Protein AF-A0A661E4G4-F1 (afdb_monomer)

Secondary structure (DSSP, 8-state):
--EEEEEEEEE-TT-SS--S-SEEEEEEEES-------TT-TT--EEEEEEEES-TTTSSEEEEEETTEEE-SEEEPP-SS--HHHHHHHHHHH----

Sequence (98 aa):
PQGRGYVKLAKTAQMPWTMPVTQINAHEFHYASLDNLPNNTPNNYTFAYDVLRGTGISGNKDGIVINNLMANFCHLRNTASCPWVENFVEFVRGSSKS

Radius of gyration: 13.68 Å; Cα contacts (8 Å, |Δi|>4): 186; chains: 1; bounding box: 29×41×35 Å

Nearest PDB structures (foldseek):
  2h2w-assembly1_A-2  TM=4.722E-01  e=3.528E+00  Thermotoga maritima
  2vdj-assembly1_A-2  TM=6.200E-01  e=6.245E+00  Bacillus cereus
  7cbe-assembly1_A  TM=4.606E-01  e=6.612E+00  Escherichia coli K-12

Foldseek 3Di:
DQWAFKWKKAFDPQQLWDWPDRIAIWGFDDPDADPCPPPVCPPPWDFGIATPDIQKHHHGTFFGDDPLDTDIRTGGDCDPNTNPVVRNVVSVVVDDDD

Structure (mmCIF, N/CA/C/O backbone):
data_AF-A0A661E4G4-F1
#
_entry.id   AF-A0A661E4G4-F1
#
loop_
_atom_site.group_PDB
_atom_site.id
_atom_site.type_symbol
_atom_site.label_atom_id
_atom_site.label_alt_id
_atom_site.label_comp_id
_atom_site.label_asym_id
_atom_site.label_entity_id
_atom_site.label_seq_id
_atom_site.pdbx_PDB_ins_code
_atom_site.Cartn_x
_atom_site.Cartn_y
_atom_site.Cartn_z
_atom_site.occupancy
_atom_site.B_iso_or_equiv
_atom_site.auth_seq_id
_atom_site.auth_comp_id
_atom_site.auth_asym_id
_atom_site.auth_atom_id
_atom_site.pdbx_PDB_model_num
ATOM 1 N N . PRO A 1 1 ? -0.174 4.143 -20.113 1.00 65.69 1 PRO A N 1
ATOM 2 C CA . PRO A 1 1 ? -0.077 3.453 -18.803 1.00 65.69 1 PRO A CA 1
ATOM 3 C C . PRO A 1 1 ? 1.183 3.900 -18.056 1.00 65.69 1 PRO A C 1
ATOM 5 O O . PRO A 1 1 ? 2.239 3.949 -18.682 1.00 65.69 1 PRO A O 1
ATOM 8 N N . GLN A 1 2 ? 1.038 4.247 -16.775 1.00 70.12 2 GLN A N 1
ATOM 9 C CA . GLN A 1 2 ? 2.105 4.744 -15.897 1.00 70.12 2 GLN A CA 1
ATOM 10 C C . GLN A 1 2 ? 2.784 3.578 -15.162 1.00 70.12 2 GLN A C 1
ATOM 12 O O . GLN A 1 2 ? 3.964 3.326 -15.375 1.00 70.12 2 GLN A O 1
ATOM 17 N N . GLY A 1 3 ? 2.017 2.780 -14.414 1.00 71.94 3 GLY A N 1
ATOM 18 C CA . GLY A 1 3 ? 2.490 1.538 -13.801 1.00 71.94 3 GLY A CA 1
ATOM 19 C C . GLY A 1 3 ? 2.298 0.326 -14.718 1.00 71.94 3 GLY A C 1
ATOM 20 O O . GLY A 1 3 ? 1.233 0.161 -15.327 1.00 71.94 3 GLY A O 1
ATOM 21 N N . ARG A 1 4 ? 3.324 -0.527 -14.844 1.00 76.62 4 ARG A N 1
ATOM 22 C CA . ARG A 1 4 ? 3.274 -1.753 -15.662 1.00 76.62 4 ARG A CA 1
ATOM 23 C C . ARG A 1 4 ? 3.988 -2.920 -14.981 1.00 76.62 4 ARG A C 1
ATOM 25 O O . ARG A 1 4 ? 5.196 -3.103 -15.127 1.00 76.62 4 ARG A O 1
ATOM 32 N N . GLY A 1 5 ? 3.206 -3.787 -14.346 1.00 88.50 5 GLY A N 1
ATOM 33 C CA . GLY A 1 5 ? 3.635 -5.131 -13.969 1.00 88.50 5 GLY A CA 1
ATOM 34 C C . GLY A 1 5 ? 3.972 -5.269 -12.491 1.00 88.50 5 GLY A C 1
ATOM 35 O O . GLY A 1 5 ? 3.248 -4.772 -11.636 1.00 88.50 5 GLY A O 1
ATOM 36 N N . TYR A 1 6 ? 5.017 -6.042 -12.188 1.00 93.69 6 TYR A N 1
ATOM 37 C CA . TYR A 1 6 ? 5.391 -6.371 -10.812 1.00 93.69 6 TYR A CA 1
ATOM 38 C C . TYR A 1 6 ? 5.881 -5.146 -10.042 1.00 93.69 6 TYR A C 1
ATOM 40 O O . TYR A 1 6 ? 6.659 -4.351 -10.562 1.00 93.69 6 TYR A O 1
ATOM 48 N N . VAL A 1 7 ? 5.519 -5.080 -8.769 1.00 96.12 7 VAL A N 1
ATOM 49 C CA . VAL A 1 7 ? 5.959 -4.064 -7.814 1.00 96.12 7 VAL A CA 1
ATOM 50 C C . VAL A 1 7 ? 6.524 -4.761 -6.583 1.00 96.12 7 VAL A C 1
ATOM 52 O O . VAL A 1 7 ? 6.055 -5.835 -6.199 1.00 96.12 7 VAL A O 1
ATOM 55 N N . LYS A 1 8 ? 7.532 -4.151 -5.958 1.00 97.06 8 LYS A N 1
ATOM 56 C CA . LYS A 1 8 ? 7.965 -4.497 -4.602 1.00 97.06 8 LYS A CA 1
ATOM 57 C C . LYS A 1 8 ? 7.712 -3.318 -3.681 1.00 97.06 8 LYS A C 1
ATOM 59 O O . LYS A 1 8 ? 8.207 -2.225 -3.944 1.00 97.06 8 LYS A O 1
ATOM 64 N N . LEU A 1 9 ? 6.975 -3.561 -2.607 1.00 97.12 9 LEU A N 1
ATOM 65 C CA . LEU A 1 9 ? 6.644 -2.568 -1.592 1.00 97.12 9 LEU A CA 1
ATOM 66 C C . LEU A 1 9 ? 7.311 -2.931 -0.269 1.00 97.12 9 LEU A C 1
ATOM 68 O O . LEU A 1 9 ? 7.433 -4.115 0.045 1.00 97.12 9 LEU A O 1
ATOM 72 N N . ALA A 1 10 ? 7.675 -1.929 0.522 1.00 97.19 10 ALA A N 1
ATOM 73 C CA . ALA A 1 10 ? 7.902 -2.078 1.952 1.00 97.19 10 ALA A CA 1
ATOM 74 C C . ALA A 1 10 ? 6.817 -1.323 2.718 1.00 97.19 10 ALA A C 1
ATOM 76 O O . ALA A 1 10 ? 6.489 -0.192 2.364 1.00 97.19 10 ALA A O 1
ATOM 77 N N . LYS A 1 11 ? 6.243 -1.941 3.755 1.00 95.81 11 LYS A N 1
ATOM 78 C CA . LYS A 1 11 ? 5.284 -1.225 4.608 1.00 95.81 11 LYS A CA 1
ATOM 79 C C . LYS A 1 11 ? 6.012 -0.165 5.431 1.00 95.81 11 LYS A C 1
ATOM 81 O O . LYS A 1 11 ? 7.106 -0.415 5.940 1.00 95.81 11 LYS A O 1
ATOM 86 N N . THR A 1 12 ? 5.372 0.975 5.620 1.00 95.31 12 THR A N 1
ATOM 87 C CA . THR A 1 12 ? 5.853 2.020 6.523 1.00 95.31 12 THR A CA 1
ATOM 88 C C . THR A 1 12 ? 5.275 1.819 7.929 1.00 95.31 12 THR A C 1
ATOM 90 O O . THR A 1 12 ? 4.497 0.891 8.183 1.00 95.31 12 THR A O 1
ATOM 93 N N . ALA A 1 13 ? 5.652 2.686 8.870 1.00 93.88 13 ALA A N 1
ATOM 94 C CA . ALA A 1 13 ? 5.043 2.721 10.202 1.00 93.88 13 ALA A CA 1
ATOM 95 C C . ALA A 1 13 ? 3.593 3.241 10.175 1.00 93.88 13 ALA A C 1
ATOM 97 O O . ALA A 1 13 ? 2.880 3.123 11.163 1.00 93.88 13 ALA A O 1
ATOM 98 N N . GLN A 1 14 ? 3.167 3.813 9.051 1.00 94.44 14 GLN A N 1
ATOM 99 C CA . GLN A 1 14 ? 1.879 4.465 8.878 1.00 94.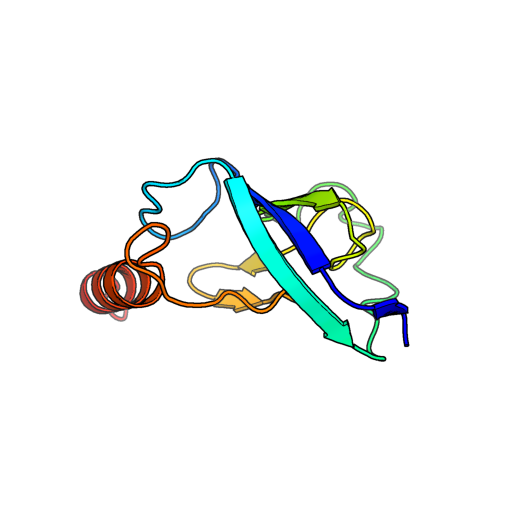44 14 GLN A CA 1
ATOM 100 C C . GLN A 1 14 ? 0.833 3.571 8.205 1.00 94.44 14 GLN A C 1
ATOM 102 O O . GLN A 1 14 ? -0.265 4.028 7.897 1.00 94.44 14 GLN A O 1
ATOM 107 N N . MET A 1 15 ? 1.161 2.297 7.980 1.00 95.38 15 MET A N 1
ATOM 108 C CA . MET A 1 15 ? 0.183 1.279 7.615 1.00 95.38 15 MET A CA 1
ATOM 109 C C . MET A 1 15 ? -0.944 1.241 8.667 1.00 95.38 15 MET A C 1
ATOM 111 O O . MET A 1 15 ? -0.645 0.992 9.836 1.00 95.38 15 MET A O 1
ATOM 115 N N . PRO A 1 16 ? -2.217 1.454 8.288 1.00 94.31 16 PRO A N 1
ATOM 116 C CA . PRO A 1 16 ? -3.292 1.597 9.270 1.00 94.31 16 PRO A CA 1
ATOM 117 C C . PRO A 1 16 ? -3.701 0.289 9.964 1.00 94.31 16 PRO A C 1
ATOM 119 O O . PRO A 1 16 ? -4.337 0.334 11.013 1.00 94.31 16 PRO A O 1
ATOM 122 N N . TRP A 1 17 ? -3.325 -0.873 9.424 1.00 94.25 17 TRP A N 1
ATOM 123 C CA . TRP A 1 17 ? -3.609 -2.177 10.028 1.00 94.25 17 TRP A CA 1
ATOM 124 C C . TRP A 1 17 ? -2.360 -3.044 10.173 1.00 94.25 17 TRP A C 1
ATOM 126 O O . TRP A 1 17 ? -1.331 -2.836 9.528 1.00 94.25 17 TRP A O 1
ATOM 136 N N . THR A 1 18 ? -2.446 -4.060 11.026 1.00 92.38 18 THR A N 1
ATOM 137 C CA . THR A 1 18 ? -1.340 -4.992 11.238 1.00 92.38 18 THR A CA 1
ATOM 138 C C . THR A 1 18 ? -0.981 -5.696 9.934 1.00 92.38 18 THR A C 1
ATOM 140 O O . THR A 1 18 ? -1.824 -6.226 9.224 1.00 92.38 18 THR A O 1
ATOM 143 N N . MET A 1 19 ? 0.301 -5.703 9.592 1.00 90.12 19 MET A N 1
ATOM 144 C CA . MET A 1 19 ? 0.816 -6.441 8.444 1.00 90.12 19 MET A CA 1
ATOM 145 C C . MET A 1 19 ? 2.067 -7.179 8.913 1.00 90.12 19 MET A C 1
ATOM 147 O O . MET A 1 19 ? 3.069 -6.520 9.196 1.00 90.12 19 MET A O 1
ATOM 151 N N . PRO A 1 20 ? 2.049 -8.520 9.015 1.00 87.44 20 PRO A N 1
ATOM 152 C CA . PRO A 1 20 ? 3.184 -9.282 9.544 1.00 87.44 20 PRO A CA 1
ATOM 153 C C . PRO A 1 20 ? 4.383 -9.328 8.582 1.00 87.44 20 PRO A C 1
ATOM 155 O O . PRO A 1 20 ? 5.442 -9.844 8.928 1.00 87.44 20 PRO A O 1
ATOM 158 N N . VAL A 1 21 ? 4.239 -8.776 7.376 1.00 91.44 21 VAL A N 1
ATOM 159 C CA . VAL A 1 21 ? 5.281 -8.716 6.350 1.00 91.44 21 VAL A CA 1
ATOM 160 C C . VAL A 1 21 ? 5.925 -7.349 6.264 1.00 91.44 21 VAL A C 1
ATOM 162 O O . VAL A 1 21 ? 5.260 -6.319 6.321 1.00 91.44 21 VAL A O 1
ATOM 165 N N . THR A 1 22 ? 7.237 -7.339 6.065 1.00 88.69 22 THR A N 1
ATOM 166 C CA . THR A 1 22 ? 8.006 -6.113 5.830 1.00 88.69 22 THR A CA 1
ATOM 167 C C . THR A 1 22 ? 8.059 -5.752 4.353 1.00 88.69 22 THR A C 1
ATOM 169 O O . THR A 1 22 ? 7.985 -4.572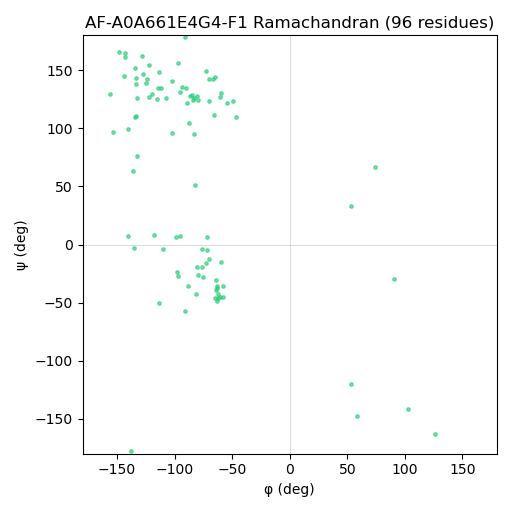 4.026 1.00 88.69 22 THR A O 1
ATOM 172 N N . GLN A 1 23 ? 8.134 -6.753 3.470 1.00 95.31 23 GLN A N 1
ATOM 173 C CA . GLN A 1 23 ? 8.160 -6.582 2.020 1.00 95.31 23 GLN A CA 1
ATOM 174 C C . GLN A 1 23 ? 7.048 -7.372 1.337 1.00 95.31 23 GLN A C 1
ATOM 176 O O . GLN A 1 23 ? 6.719 -8.489 1.734 1.00 95.31 23 GLN A O 1
ATOM 181 N N . ILE A 1 24 ? 6.479 -6.783 0.289 1.00 95.81 24 ILE A N 1
ATOM 182 C CA . ILE A 1 24 ? 5.293 -7.295 -0.391 1.00 95.81 24 ILE A CA 1
ATOM 183 C C . ILE A 1 24 ? 5.543 -7.276 -1.896 1.00 95.81 24 ILE A C 1
ATOM 185 O O . ILE A 1 24 ? 5.877 -6.237 -2.466 1.00 95.81 24 ILE A O 1
ATOM 189 N N . ASN A 1 25 ? 5.351 -8.426 -2.546 1.00 95.94 25 ASN A N 1
ATOM 190 C CA . ASN A 1 25 ? 5.249 -8.492 -4.000 1.00 95.94 25 ASN A CA 1
ATOM 191 C C . ASN A 1 25 ? 3.808 -8.155 -4.403 1.00 95.94 25 ASN A C 1
ATOM 193 O O . ASN A 1 25 ? 2.862 -8.776 -3.916 1.00 95.94 25 ASN A O 1
ATOM 197 N N . ALA A 1 26 ? 3.657 -7.177 -5.286 1.00 95.75 26 ALA A N 1
ATOM 198 C CA . ALA A 1 26 ? 2.375 -6.652 -5.735 1.00 95.75 26 ALA A CA 1
ATOM 199 C C . ALA A 1 26 ? 2.391 -6.420 -7.252 1.00 95.75 26 ALA A C 1
ATOM 201 O O . ALA A 1 26 ? 3.380 -6.711 -7.932 1.00 95.75 26 ALA A O 1
ATOM 202 N N . HIS A 1 27 ? 1.287 -5.899 -7.780 1.00 95.81 27 HIS A N 1
ATOM 203 C CA . HIS A 1 27 ? 1.177 -5.517 -9.182 1.00 95.81 27 HIS A CA 1
ATOM 204 C C . HIS A 1 27 ? 0.557 -4.140 -9.335 1.00 95.81 27 HIS A C 1
ATOM 206 O O . HIS A 1 27 ? -0.396 -3.805 -8.644 1.00 95.81 27 HIS A O 1
ATOM 212 N N . GLU A 1 28 ? 1.027 -3.375 -10.306 1.00 94.56 28 GLU A N 1
ATOM 213 C CA . GLU A 1 28 ? 0.392 -2.127 -10.705 1.00 94.56 28 GLU A CA 1
ATOM 214 C C . GLU A 1 28 ? 0.075 -2.154 -12.200 1.00 94.56 28 GLU A C 1
ATOM 216 O O . GLU A 1 28 ? 0.853 -2.633 -13.035 1.00 94.56 28 GLU A O 1
ATOM 221 N N . PHE A 1 29 ? -1.106 -1.647 -12.531 1.00 93.69 29 PHE A N 1
ATOM 222 C CA . PHE A 1 29 ? -1.521 -1.401 -13.901 1.00 93.69 29 PHE A CA 1
ATOM 223 C C . PHE A 1 29 ? -2.543 -0.270 -13.902 1.00 93.69 29 PHE A C 1
ATOM 225 O O . PHE A 1 29 ? -3.721 -0.480 -13.624 1.00 93.69 29 PHE A O 1
ATOM 232 N N . HIS A 1 30 ? -2.083 0.949 -14.171 1.00 89.00 30 HIS A N 1
ATOM 233 C CA . HIS A 1 30 ? -2.939 2.131 -14.154 1.00 89.00 30 HIS A CA 1
ATOM 234 C C . HIS A 1 30 ? -2.536 3.127 -15.238 1.00 89.00 30 HIS A C 1
ATOM 236 O O . HIS A 1 30 ? -1.367 3.280 -15.602 1.00 89.00 30 HIS A O 1
ATOM 242 N N . TYR A 1 31 ? -3.547 3.796 -15.785 1.00 89.44 31 TYR A N 1
ATOM 243 C CA . TYR A 1 31 ? -3.380 4.952 -16.666 1.00 89.44 31 TYR A CA 1
ATOM 244 C C . TYR A 1 31 ? -3.524 6.263 -15.902 1.00 89.44 31 TYR A C 1
ATOM 246 O O . TYR A 1 31 ? -2.945 7.258 -16.322 1.00 89.44 31 TYR A O 1
ATOM 254 N N . ALA A 1 32 ? -4.277 6.238 -14.800 1.00 87.69 32 ALA A N 1
ATOM 255 C CA . ALA A 1 32 ? -4.457 7.383 -13.932 1.00 87.69 32 ALA A CA 1
ATOM 256 C C . ALA A 1 32 ? -3.135 7.776 -13.259 1.00 87.69 32 ALA A C 1
ATOM 258 O O . ALA A 1 32 ? -2.330 6.915 -12.882 1.00 87.69 32 ALA A O 1
ATOM 259 N N . SER A 1 33 ? -2.970 9.083 -13.103 1.00 86.38 33 SER A N 1
ATOM 260 C CA . SER A 1 33 ? -1.955 9.759 -12.303 1.00 86.38 33 SER A CA 1
ATOM 261 C C . SER A 1 33 ? -2.653 10.656 -11.282 1.00 86.38 33 SER A C 1
ATOM 263 O O . SER A 1 33 ? -3.797 11.072 -11.476 1.00 86.38 33 SER A O 1
ATOM 265 N N . LEU A 1 34 ? -1.967 10.929 -10.176 1.00 84.25 34 LEU A N 1
ATOM 266 C CA . LEU A 1 34 ? -2.345 11.972 -9.229 1.00 84.25 34 LEU A CA 1
ATOM 267 C C . LEU A 1 34 ? -1.426 13.167 -9.477 1.00 84.25 34 LEU A C 1
ATOM 269 O O . LEU A 1 34 ? -0.301 13.203 -8.988 1.00 84.25 34 LEU A O 1
ATOM 273 N N . ASP A 1 35 ? -1.914 14.122 -10.264 1.00 76.44 35 ASP A N 1
ATOM 274 C CA . ASP A 1 35 ? -1.204 15.360 -10.580 1.00 76.44 35 ASP A CA 1
ATOM 275 C C . ASP A 1 35 ? -1.680 16.497 -9.670 1.00 76.44 35 ASP A C 1
ATOM 277 O O . ASP A 1 35 ? -2.798 16.471 -9.154 1.00 76.44 35 ASP A O 1
ATOM 281 N N . ASN A 1 36 ? -0.841 17.519 -9.482 1.00 71.31 36 ASN A N 1
ATOM 282 C CA . ASN A 1 36 ? -1.158 18.694 -8.660 1.00 71.31 36 ASN A CA 1
ATOM 283 C C . ASN A 1 36 ? -1.621 18.356 -7.231 1.00 71.31 36 ASN A C 1
ATOM 285 O O . ASN A 1 36 ? -2.431 19.091 -6.659 1.00 71.31 36 ASN A O 1
ATOM 289 N N . LEU A 1 37 ? -1.099 17.273 -6.633 1.00 68.12 37 LEU A N 1
ATOM 290 C CA . LEU A 1 37 ? -1.169 17.105 -5.179 1.00 68.12 37 LEU A CA 1
ATOM 291 C C . LEU A 1 37 ? -0.677 18.426 -4.560 1.00 68.12 37 LEU A C 1
ATOM 293 O O . LEU A 1 37 ? 0.409 18.863 -4.939 1.00 68.12 37 LEU A O 1
ATOM 297 N N . PRO A 1 38 ? -1.470 19.109 -3.710 1.00 59.97 38 PRO A N 1
ATOM 298 C CA . PRO A 1 38 ? -1.218 20.490 -3.321 1.00 59.97 38 PRO A CA 1
ATOM 299 C C . PRO A 1 38 ? 0.248 20.712 -2.933 1.00 59.97 38 PRO A C 1
ATOM 301 O O . PRO A 1 38 ? 0.701 20.237 -1.890 1.00 59.97 38 PRO A O 1
ATOM 304 N N . ASN A 1 39 ? 0.981 21.453 -3.777 1.00 47.25 39 ASN A N 1
ATOM 305 C CA . ASN A 1 39 ? 2.400 21.795 -3.582 1.00 47.25 39 ASN A CA 1
ATOM 306 C C . ASN A 1 39 ? 2.633 22.581 -2.279 1.00 47.25 39 ASN A C 1
ATOM 308 O O . ASN A 1 39 ? 3.755 22.693 -1.800 1.00 47.25 39 ASN A O 1
ATOM 312 N N . ASN A 1 40 ? 1.554 23.105 -1.698 1.00 45.59 40 ASN A N 1
ATOM 313 C CA . ASN A 1 40 ? 1.465 23.799 -0.418 1.00 45.59 40 ASN A CA 1
ATOM 314 C C . ASN A 1 40 ? 1.527 22.824 0.774 1.00 45.59 40 AS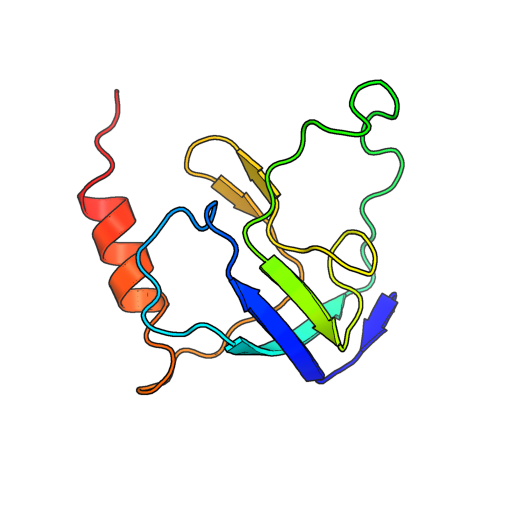N A C 1
ATOM 316 O O . ASN A 1 40 ? 1.538 23.246 1.926 1.00 45.59 40 ASN A O 1
ATOM 320 N N . THR A 1 41 ? 1.571 21.522 0.501 1.00 51.09 41 THR A N 1
ATOM 321 C CA . THR A 1 41 ? 1.814 20.461 1.474 1.00 51.09 41 THR A CA 1
ATOM 322 C C . THR A 1 41 ? 2.800 19.446 0.897 1.00 51.09 41 THR A C 1
ATOM 324 O O . THR A 1 41 ? 2.470 18.271 0.740 1.00 51.09 41 THR A O 1
ATOM 327 N N . PRO A 1 42 ? 4.048 19.859 0.618 1.00 40.72 42 PRO A N 1
ATOM 328 C CA . PRO A 1 42 ? 5.055 18.974 0.043 1.00 40.72 42 PRO A CA 1
ATOM 329 C C . PRO A 1 42 ? 5.576 17.924 1.053 1.00 40.72 42 PRO A C 1
ATOM 331 O O . PRO A 1 42 ? 6.486 17.175 0.727 1.00 40.72 42 PRO A O 1
ATOM 334 N N . ASN A 1 43 ? 4.977 17.837 2.255 1.00 52.31 43 ASN A N 1
ATOM 335 C CA . ASN A 1 43 ? 5.358 16.958 3.370 1.00 52.31 43 ASN A CA 1
ATOM 336 C C . ASN A 1 43 ? 4.174 16.325 4.156 1.00 52.31 43 ASN A C 1
ATOM 338 O O . ASN A 1 43 ? 4.423 15.711 5.188 1.00 52.31 43 ASN A O 1
ATOM 342 N N . ASN A 1 44 ? 2.902 16.462 3.740 1.00 67.19 44 ASN A N 1
ATOM 343 C CA . ASN A 1 44 ? 1.751 16.117 4.616 1.00 67.19 44 ASN A CA 1
ATOM 344 C C . ASN A 1 44 ? 0.927 14.881 4.226 1.00 67.19 44 ASN A C 1
ATOM 346 O O . ASN A 1 44 ? 0.009 14.526 4.966 1.00 67.19 44 ASN A O 1
ATOM 350 N N . TYR A 1 45 ? 1.210 14.209 3.108 1.00 81.31 45 TYR A N 1
ATOM 351 C CA . TYR A 1 45 ? 0.525 12.946 2.829 1.00 81.31 45 TYR A CA 1
ATOM 352 C C . TYR A 1 45 ? 1.233 11.802 3.537 1.00 81.31 45 TYR A C 1
ATOM 354 O O . TYR A 1 45 ? 2.431 11.575 3.373 1.00 81.31 45 TYR A O 1
ATOM 362 N N . THR A 1 46 ? 0.462 11.087 4.345 1.00 90.94 46 THR A N 1
ATOM 363 C CA . THR A 1 46 ? 0.916 9.865 4.985 1.00 90.94 46 THR A CA 1
ATOM 364 C C . THR A 1 46 ? 0.819 8.727 3.981 1.00 90.94 46 THR A C 1
ATOM 366 O O . THR A 1 46 ? -0.235 8.532 3.385 1.00 90.94 46 THR A O 1
ATOM 369 N N . PHE A 1 47 ? 1.908 7.985 3.788 1.00 94.19 47 PHE A N 1
ATOM 370 C CA . PHE A 1 47 ? 1.956 6.849 2.869 1.00 94.19 47 PHE A CA 1
ATOM 371 C C . PHE A 1 47 ? 2.176 5.551 3.633 1.00 94.19 47 PHE A C 1
ATOM 373 O O . PHE A 1 47 ? 3.058 5.474 4.490 1.00 94.19 47 PHE A O 1
ATOM 380 N N . ALA A 1 48 ? 1.406 4.527 3.285 1.00 96.50 48 ALA A N 1
ATOM 381 C CA . ALA A 1 48 ? 1.482 3.195 3.867 1.00 96.50 48 ALA A CA 1
ATOM 382 C C . ALA A 1 48 ? 2.622 2.347 3.274 1.00 96.50 48 ALA A C 1
ATOM 384 O O . ALA A 1 48 ? 3.043 1.367 3.899 1.00 96.50 48 ALA A O 1
ATOM 385 N N . TYR A 1 49 ? 3.134 2.718 2.092 1.00 97.12 49 TYR A N 1
ATOM 386 C CA . TYR A 1 49 ? 4.175 1.968 1.394 1.00 97.12 49 TYR A CA 1
ATOM 387 C C . TYR A 1 49 ? 5.314 2.834 0.851 1.00 97.12 49 TYR A C 1
ATOM 389 O O . TYR A 1 49 ? 5.094 3.859 0.204 1.00 97.12 49 TYR A O 1
ATOM 397 N N . ASP A 1 50 ? 6.533 2.328 1.027 1.00 97.00 50 ASP A N 1
ATOM 398 C CA . ASP A 1 50 ? 7.686 2.642 0.1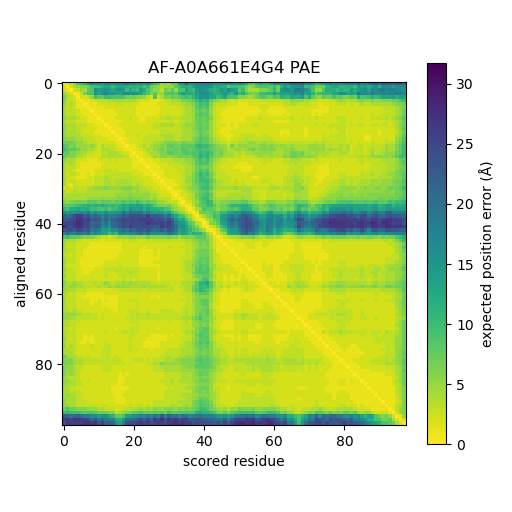89 1.00 97.00 50 ASP A CA 1
ATOM 399 C C . ASP A 1 50 ? 7.682 1.735 -1.043 1.00 97.00 50 ASP A C 1
ATOM 401 O O . ASP A 1 50 ? 7.605 0.508 -0.925 1.00 97.00 50 ASP A O 1
ATOM 405 N N . VAL A 1 51 ? 7.797 2.318 -2.234 1.00 96.06 51 VAL A N 1
ATOM 406 C CA . VAL A 1 51 ? 7.931 1.567 -3.487 1.00 96.06 51 VAL A CA 1
ATOM 407 C C . VAL A 1 51 ? 9.411 1.282 -3.716 1.00 96.06 51 VAL A C 1
ATOM 409 O O . VAL A 1 51 ? 10.182 2.155 -4.102 1.00 96.06 51 VAL A O 1
ATOM 412 N N . LEU A 1 52 ? 9.819 0.035 -3.481 1.00 97.06 52 LEU A N 1
ATOM 413 C CA . LEU A 1 52 ? 11.192 -0.432 -3.704 1.00 97.06 52 LEU A CA 1
ATOM 414 C C . LEU A 1 52 ? 11.465 -0.737 -5.184 1.00 97.06 52 LEU A C 1
ATOM 416 O O . LEU A 1 52 ? 12.608 -0.719 -5.635 1.00 97.06 52 LEU A O 1
ATOM 420 N N . ARG A 1 53 ? 10.413 -1.081 -5.935 1.00 95.69 53 ARG A N 1
ATOM 421 C CA . ARG A 1 53 ? 10.426 -1.277 -7.391 1.00 95.69 53 ARG A CA 1
ATOM 422 C C . ARG A 1 53 ? 9.017 -1.065 -7.925 1.00 95.69 53 ARG A C 1
ATOM 424 O O . ARG A 1 53 ? 8.125 -1.741 -7.430 1.00 95.69 53 ARG A O 1
ATOM 431 N N . GLY A 1 54 ? 8.843 -0.245 -8.958 1.00 93.38 54 GLY A N 1
ATOM 432 C CA . GLY A 1 54 ? 7.539 0.115 -9.533 1.00 93.38 54 GLY A CA 1
ATOM 433 C C . GLY A 1 54 ? 7.377 1.633 -9.598 1.00 93.38 54 GLY A C 1
ATOM 434 O O . GLY A 1 54 ? 8.374 2.347 -9.494 1.00 93.38 54 GLY A O 1
ATOM 435 N N . THR A 1 55 ? 6.146 2.109 -9.760 1.00 93.12 55 THR A N 1
ATOM 436 C CA . THR A 1 55 ? 5.804 3.532 -9.856 1.00 93.12 55 THR A CA 1
ATOM 437 C C . THR A 1 55 ? 4.972 3.999 -8.661 1.00 93.12 55 THR A C 1
ATOM 439 O O . THR A 1 55 ? 5.325 4.988 -8.025 1.00 93.12 55 THR A O 1
ATOM 442 N N . GLY A 1 56 ? 3.891 3.309 -8.302 1.00 92.19 56 GLY A N 1
ATOM 44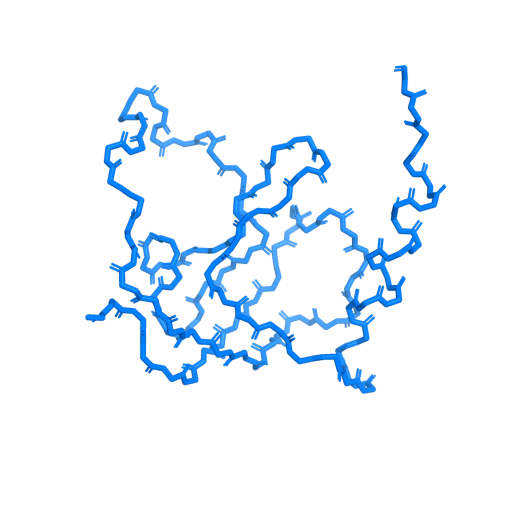3 C CA . GLY A 1 56 ? 2.977 3.767 -7.255 1.00 92.19 56 GLY A CA 1
ATOM 444 C C . GLY A 1 56 ? 2.379 5.149 -7.552 1.00 92.19 56 GLY A C 1
ATOM 445 O O . GLY A 1 56 ? 2.152 5.512 -8.706 1.00 92.19 56 GLY A O 1
ATOM 446 N N . ILE A 1 57 ? 2.116 5.930 -6.501 1.00 91.62 57 ILE A N 1
ATOM 447 C CA . ILE A 1 57 ? 1.504 7.264 -6.614 1.00 91.62 57 ILE A CA 1
ATOM 448 C C . ILE A 1 57 ? 2.535 8.334 -6.987 1.00 91.62 57 ILE A C 1
ATOM 450 O O . ILE A 1 57 ? 2.240 9.187 -7.818 1.00 91.62 57 ILE A O 1
ATOM 454 N N . SER A 1 58 ? 3.727 8.303 -6.384 1.00 86.69 58 SER A N 1
ATOM 455 C CA . SER A 1 58 ? 4.738 9.370 -6.523 1.00 86.69 58 SER A CA 1
ATOM 456 C C . SER A 1 58 ? 6.056 8.921 -7.166 1.00 86.69 58 SER A C 1
ATOM 458 O O . SER A 1 58 ? 7.039 9.657 -7.129 1.00 86.69 58 SER A O 1
ATOM 460 N N . GLY A 1 59 ? 6.131 7.697 -7.690 1.00 86.06 59 GLY A N 1
ATOM 461 C CA . GLY A 1 59 ? 7.371 7.071 -8.169 1.00 86.06 59 GLY A CA 1
ATOM 462 C C . GLY A 1 59 ? 8.106 6.254 -7.098 1.00 86.06 59 GLY A C 1
ATOM 463 O O . GLY A 1 59 ? 8.771 5.276 -7.425 1.00 86.06 59 GLY A O 1
ATOM 464 N N . ASN A 1 60 ? 7.985 6.631 -5.821 1.00 91.06 60 ASN A N 1
ATOM 465 C CA . ASN A 1 60 ? 8.664 5.972 -4.695 1.00 91.06 60 ASN A CA 1
ATOM 466 C C . ASN A 1 60 ? 7.769 5.723 -3.464 1.00 91.06 60 ASN A C 1
ATOM 468 O O . ASN A 1 60 ? 8.231 5.124 -2.493 1.00 91.06 60 ASN A O 1
ATOM 472 N N . LYS A 1 61 ? 6.506 6.164 -3.482 1.00 93.75 61 LYS A N 1
ATOM 473 C CA . LYS A 1 61 ? 5.517 5.946 -2.416 1.00 93.75 61 LYS A CA 1
ATOM 474 C C . LYS A 1 61 ? 4.175 5.518 -3.003 1.00 93.75 61 LYS A C 1
ATOM 476 O O . LYS A 1 61 ? 3.828 5.889 -4.127 1.00 93.75 61 LYS A O 1
ATOM 481 N N . ASP A 1 62 ? 3.408 4.763 -2.224 1.00 95.12 62 ASP A N 1
ATOM 482 C CA . ASP A 1 62 ? 2.026 4.390 -2.541 1.00 95.12 62 ASP A CA 1
ATOM 483 C C . ASP A 1 62 ? 1.186 4.245 -1.257 1.00 95.12 62 ASP A C 1
ATOM 485 O O . ASP A 1 62 ? 1.726 4.189 -0.148 1.00 95.12 62 ASP A O 1
ATOM 489 N N . GLY A 1 63 ? -0.138 4.194 -1.395 1.00 95.00 63 GLY A N 1
ATOM 490 C CA . GLY A 1 63 ? -1.063 4.052 -0.272 1.00 95.00 63 GLY A CA 1
ATOM 491 C C . GLY A 1 63 ? -1.197 5.324 0.547 1.00 95.00 63 GLY A C 1
ATOM 492 O O . GLY A 1 63 ? -0.787 5.337 1.702 1.00 95.00 63 GLY A O 1
ATOM 493 N N . ILE A 1 64 ? -1.774 6.382 -0.028 1.00 94.06 64 ILE A N 1
ATOM 494 C CA . ILE A 1 64 ? -2.135 7.585 0.732 1.00 94.06 64 ILE A CA 1
ATOM 495 C C . ILE A 1 64 ? -3.134 7.195 1.821 1.00 94.06 64 ILE A C 1
ATOM 497 O O . ILE A 1 64 ? -4.174 6.616 1.515 1.00 94.06 64 ILE A O 1
ATOM 501 N N . VAL A 1 65 ? -2.834 7.559 3.065 1.00 93.56 65 VAL A N 1
ATOM 502 C CA . VAL A 1 65 ? -3.685 7.352 4.238 1.00 93.56 65 VAL A CA 1
ATOM 503 C C . VAL A 1 65 ? -4.268 8.686 4.691 1.00 93.56 65 VAL A C 1
ATOM 505 O O . VAL A 1 65 ? -3.535 9.645 4.940 1.00 93.56 65 VAL A O 1
ATOM 508 N N . ILE A 1 66 ? -5.593 8.740 4.816 1.00 91.31 66 ILE A N 1
ATOM 509 C CA . ILE A 1 66 ? -6.343 9.868 5.377 1.00 91.31 66 ILE A CA 1
ATOM 510 C C . ILE A 1 66 ? -7.381 9.28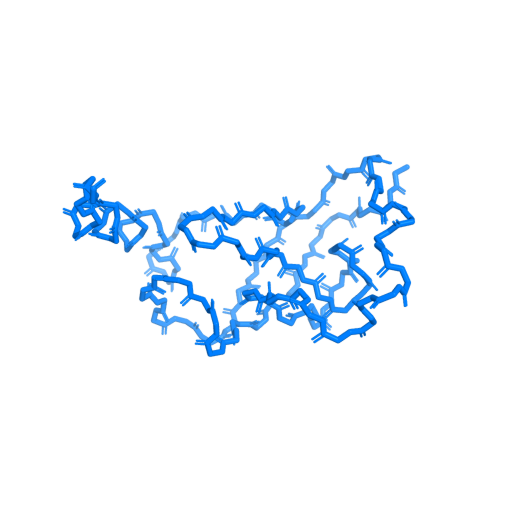9 6.338 1.00 91.31 66 ILE A C 1
ATOM 512 O O . ILE A 1 66 ? -8.351 8.663 5.908 1.00 91.31 66 ILE A O 1
ATOM 516 N N . ASN A 1 67 ? -7.197 9.501 7.643 1.00 89.94 67 ASN A N 1
ATOM 517 C CA . ASN A 1 67 ? -7.995 8.848 8.686 1.00 89.94 67 ASN A CA 1
ATOM 518 C C . ASN A 1 67 ? -7.983 7.315 8.491 1.00 89.94 67 ASN A C 1
ATOM 520 O O . ASN A 1 67 ? -6.913 6.714 8.462 1.00 89.94 67 ASN A O 1
ATOM 524 N N . ASN A 1 68 ? -9.151 6.696 8.291 1.00 92.25 68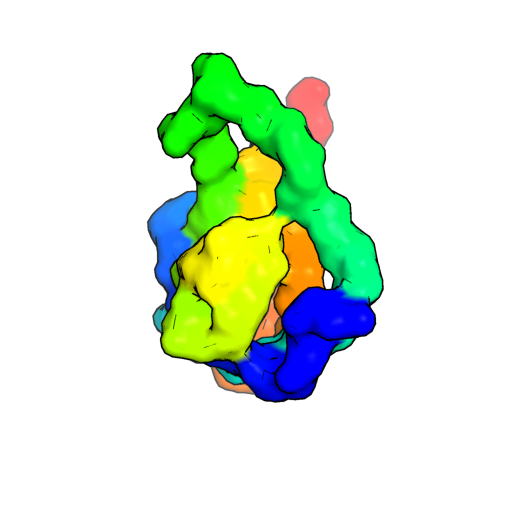 ASN A N 1
ATOM 525 C CA . ASN A 1 68 ? -9.293 5.255 8.049 1.00 92.25 68 ASN A CA 1
ATOM 526 C C . ASN A 1 68 ? -9.359 4.886 6.553 1.00 92.25 68 ASN A C 1
ATOM 528 O O . ASN A 1 68 ? -9.653 3.740 6.215 1.00 92.25 68 ASN A O 1
ATOM 532 N N . LEU A 1 69 ? -9.130 5.844 5.647 1.00 92.12 69 LEU A N 1
ATOM 533 C CA . LEU A 1 69 ? -9.094 5.616 4.204 1.00 92.12 69 LEU A CA 1
ATOM 534 C C . LEU A 1 69 ? -7.651 5.408 3.746 1.00 92.12 69 LEU A C 1
ATOM 536 O O . LEU A 1 69 ? -6.789 6.230 4.042 1.00 92.12 69 LEU A O 1
ATOM 540 N N . MET A 1 70 ? -7.421 4.352 2.964 1.00 94.62 70 MET A N 1
ATOM 541 C CA . MET A 1 70 ? -6.188 4.155 2.205 1.00 94.62 70 MET A CA 1
ATOM 542 C C . MET A 1 70 ? -6.510 4.089 0.709 1.00 94.62 70 MET A C 1
ATOM 544 O O . MET A 1 70 ? -7.383 3.324 0.303 1.00 94.62 70 MET A O 1
ATOM 548 N N . ALA A 1 71 ? -5.807 4.876 -0.104 1.00 93.75 71 ALA A N 1
ATOM 549 C CA . ALA A 1 71 ? -5.913 4.863 -1.562 1.00 93.75 71 ALA A CA 1
ATOM 550 C C . ALA A 1 71 ? -4.547 4.564 -2.191 1.00 93.75 71 ALA A C 1
ATOM 552 O O . ALA A 1 71 ? -3.563 5.237 -1.888 1.00 93.75 71 ALA A O 1
ATOM 553 N N . ASN A 1 72 ? -4.483 3.563 -3.068 1.00 94.56 72 ASN A N 1
ATOM 5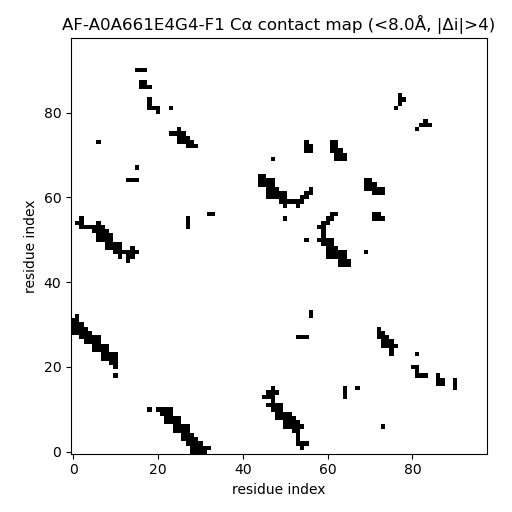54 C CA . ASN A 1 72 ? -3.244 3.082 -3.683 1.00 94.56 72 ASN A CA 1
ATOM 555 C C . ASN A 1 72 ? -3.453 2.670 -5.145 1.00 94.56 72 ASN A C 1
ATOM 557 O O . ASN A 1 72 ? -4.573 2.366 -5.559 1.00 94.56 72 ASN A O 1
ATOM 561 N N . PHE A 1 73 ? -2.359 2.589 -5.904 1.00 95.31 73 PHE A N 1
ATOM 562 C CA . PHE A 1 73 ? -2.358 2.007 -7.253 1.00 95.31 73 PHE A CA 1
ATOM 563 C C . PHE A 1 73 ? -1.891 0.545 -7.286 1.00 95.31 73 PHE A C 1
ATOM 565 O O . PHE A 1 73 ? -2.249 -0.207 -8.199 1.00 95.31 73 PHE A O 1
ATOM 572 N N . CYS A 1 74 ? -1.109 0.114 -6.295 1.00 95.62 74 CYS A N 1
ATOM 573 C CA . CYS A 1 74 ? -0.590 -1.246 -6.224 1.00 95.62 74 CYS A CA 1
ATOM 574 C C . CYS A 1 74 ? -1.635 -2.230 -5.695 1.00 95.62 74 CYS A C 1
ATOM 576 O O . CYS A 1 74 ? -2.133 -2.104 -4.585 1.00 95.62 74 CYS A O 1
ATOM 578 N N . HIS A 1 75 ? -1.918 -3.273 -6.456 1.00 95.00 75 HIS A N 1
ATOM 579 C CA . HIS A 1 75 ? -2.843 -4.338 -6.106 1.00 95.00 75 HIS A CA 1
ATOM 580 C C . HIS A 1 75 ? -2.101 -5.445 -5.357 1.00 95.00 75 HIS A C 1
ATOM 582 O O . HIS A 1 75 ? -1.148 -6.042 -5.873 1.00 95.00 75 HIS A O 1
ATOM 588 N N . LEU A 1 76 ? -2.552 -5.735 -4.137 1.00 94.62 76 LEU A N 1
ATOM 589 C CA . LEU A 1 76 ? -1.994 -6.791 -3.301 1.00 94.62 76 LEU A CA 1
ATOM 590 C C . LEU A 1 76 ? -2.772 -8.092 -3.487 1.00 94.62 76 LEU A C 1
ATOM 592 O O . LEU A 1 76 ? -4.002 -8.124 -3.429 1.00 94.62 76 LEU A O 1
ATOM 596 N N . ARG A 1 77 ? -2.046 -9.203 -3.614 1.00 94.56 77 ARG A N 1
ATOM 597 C CA . ARG A 1 77 ? -2.640 -10.539 -3.550 1.00 94.56 77 ARG A CA 1
ATOM 598 C C . ARG A 1 77 ? -2.705 -11.004 -2.098 1.00 94.56 77 ARG A C 1
ATOM 600 O O . ARG A 1 77 ? -1.683 -11.028 -1.416 1.00 94.56 77 ARG A O 1
ATOM 607 N N . ASN A 1 78 ? -3.882 -11.435 -1.648 1.00 95.50 78 ASN A N 1
ATOM 608 C CA . ASN A 1 78 ? -4.007 -12.112 -0.360 1.00 95.50 78 ASN A CA 1
ATOM 609 C C . ASN A 1 78 ? -3.359 -13.501 -0.441 1.00 95.50 78 ASN A C 1
ATOM 611 O O . ASN A 1 78 ? -3.699 -14.302 -1.314 1.00 95.50 78 ASN A O 1
ATOM 615 N N . THR A 1 79 ? -2.402 -13.777 0.439 1.00 94.12 79 THR A N 1
ATOM 616 C CA . THR A 1 79 ? -1.660 -15.048 0.486 1.00 94.12 79 THR A CA 1
ATOM 617 C C . THR A 1 79 ? -1.388 -15.432 1.934 1.00 94.12 79 THR A C 1
ATOM 619 O O . THR A 1 79 ? -1.457 -14.577 2.808 1.00 94.12 79 THR A O 1
ATOM 622 N N . ALA A 1 80 ? -1.001 -16.683 2.195 1.00 91.75 80 ALA A N 1
ATOM 623 C CA . ALA A 1 80 ? -0.591 -17.097 3.540 1.00 91.75 80 ALA A CA 1
ATOM 624 C C . ALA A 1 80 ? 0.584 -16.258 4.081 1.00 91.75 80 ALA A C 1
ATOM 626 O O . ALA A 1 80 ? 0.620 -15.932 5.260 1.00 91.75 80 ALA A O 1
ATOM 627 N N . SER A 1 81 ? 1.518 -15.857 3.210 1.00 90.12 81 SER A N 1
ATOM 628 C CA . SER A 1 81 ? 2.622 -14.972 3.586 1.00 90.12 81 SER A CA 1
ATOM 629 C C . SER A 1 81 ? 2.196 -13.516 3.762 1.00 90.12 81 SER A C 1
ATOM 631 O O . SER A 1 81 ? 2.833 -12.814 4.520 1.00 90.12 81 SER A O 1
ATOM 633 N N . CYS A 1 82 ? 1.151 -13.044 3.078 1.00 92.69 82 CYS A N 1
ATOM 634 C CA . CYS A 1 82 ? 0.650 -11.667 3.157 1.00 92.69 82 CYS A CA 1
ATOM 635 C C . CYS A 1 82 ? -0.881 -11.689 3.341 1.00 92.69 82 CYS A C 1
ATOM 637 O O . CYS A 1 82 ? -1.617 -11.488 2.364 1.00 92.69 82 CYS A O 1
ATOM 639 N N . PRO A 1 83 ? -1.372 -11.990 4.560 1.0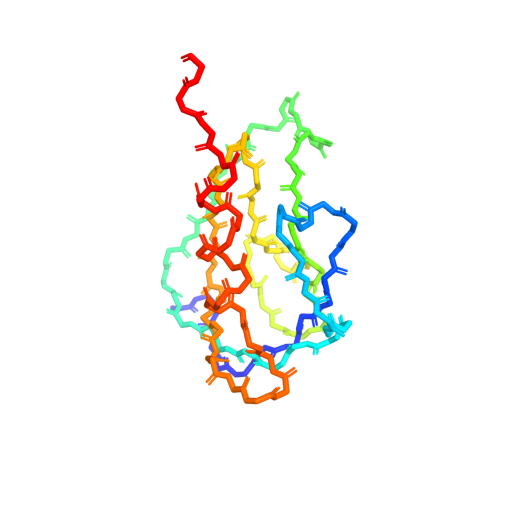0 94.88 83 PRO A N 1
ATOM 640 C CA . PRO A 1 83 ? -2.797 -12.157 4.852 1.00 94.88 83 PRO A CA 1
ATOM 641 C C . PRO A 1 83 ? -3.484 -10.800 5.081 1.00 94.88 83 PRO A C 1
ATOM 643 O O . PRO A 1 83 ? -4.124 -10.559 6.105 1.00 94.88 83 PRO A O 1
ATOM 646 N N . TRP A 1 84 ? -3.299 -9.859 4.153 1.00 95.06 84 TRP A N 1
ATOM 647 C CA . TRP A 1 84 ? -3.697 -8.463 4.356 1.00 95.06 84 TRP A CA 1
ATOM 648 C C . TRP A 1 84 ? -5.211 -8.290 4.519 1.00 95.06 84 TRP A C 1
ATOM 650 O O . TRP A 1 84 ? -5.636 -7.387 5.231 1.00 95.06 84 TRP A O 1
ATOM 660 N N . VAL A 1 85 ? -6.020 -9.155 3.893 1.00 96.06 85 VAL A N 1
ATOM 661 C CA . VAL A 1 85 ? -7.489 -9.050 3.929 1.00 96.06 85 VAL A CA 1
ATOM 662 C C . VAL A 1 85 ? -8.019 -9.267 5.341 1.00 96.06 85 VAL A C 1
ATOM 664 O O . VAL A 1 85 ? -8.857 -8.497 5.797 1.00 96.06 85 VAL A O 1
ATOM 667 N N . GLU A 1 86 ? -7.530 -10.290 6.043 1.00 96.00 86 GLU A N 1
ATOM 668 C CA . GLU A 1 86 ? -7.964 -10.590 7.411 1.00 96.00 86 GLU A CA 1
ATOM 669 C C . GLU A 1 86 ? -7.606 -9.445 8.361 1.00 96.00 86 GLU A C 1
ATOM 671 O O . GLU A 1 86 ? -8.486 -8.915 9.035 1.00 96.00 86 GLU A O 1
ATOM 676 N N . ASN A 1 87 ? -6.357 -8.973 8.310 1.00 95.31 87 ASN A N 1
ATOM 677 C CA . ASN A 1 87 ? -5.894 -7.858 9.135 1.00 95.31 87 ASN A CA 1
ATOM 678 C C . ASN A 1 87 ? -6.639 -6.543 8.834 1.00 95.31 87 ASN A C 1
ATOM 680 O O . ASN A 1 87 ? -6.947 -5.773 9.744 1.00 95.31 87 ASN A O 1
ATOM 684 N N . PHE A 1 88 ? -6.958 -6.278 7.563 1.00 95.75 88 PHE A N 1
ATOM 685 C CA . PHE A 1 88 ? -7.792 -5.138 7.179 1.00 95.75 88 PHE A CA 1
ATOM 686 C C . PHE A 1 88 ? -9.202 -5.253 7.777 1.00 95.75 88 PHE A C 1
ATOM 688 O O . PHE A 1 88 ? -9.717 -4.291 8.343 1.00 95.75 88 PHE A O 1
ATOM 695 N N . VAL A 1 89 ? -9.829 -6.429 7.689 1.00 96.06 89 VAL A N 1
ATOM 696 C CA . VAL A 1 89 ? -11.167 -6.658 8.252 1.00 96.06 89 VAL A CA 1
ATOM 697 C C . VAL A 1 89 ? -11.158 -6.523 9.777 1.00 96.06 89 VAL A C 1
ATOM 699 O O . VAL A 1 89 ? -12.093 -5.954 10.338 1.00 96.06 89 VAL A O 1
ATOM 702 N N . GLU A 1 90 ? -10.117 -6.999 10.459 1.00 95.56 90 GLU A N 1
ATOM 703 C CA . GLU A 1 90 ? -9.935 -6.787 11.900 1.00 95.56 90 GLU A CA 1
ATOM 704 C C . GLU A 1 90 ? -9.828 -5.301 12.256 1.00 95.56 90 GLU A C 1
ATOM 706 O O . GLU A 1 90 ? -10.524 -4.840 13.163 1.00 95.56 90 GLU A O 1
ATOM 711 N N . PHE A 1 91 ? -9.046 -4.529 11.496 1.00 94.94 91 PHE A N 1
ATOM 712 C CA . PHE A 1 91 ? -8.971 -3.074 11.646 1.00 94.94 91 PHE A CA 1
ATOM 713 C C . PHE A 1 91 ? -10.339 -2.401 11.475 1.00 94.94 91 PHE A C 1
ATOM 715 O O . PHE A 1 91 ? -10.727 -1.566 12.294 1.00 94.94 91 PHE A O 1
ATOM 722 N N . VAL A 1 92 ? -11.111 -2.798 10.458 1.00 94.94 92 VAL A N 1
ATOM 723 C CA . VAL A 1 92 ? -12.467 -2.272 10.236 1.00 94.94 92 VAL A CA 1
ATOM 724 C C . VAL A 1 92 ? -13.394 -2.617 11.403 1.00 94.94 92 VAL A C 1
ATOM 726 O O . VAL A 1 92 ? -14.137 -1.751 11.853 1.00 94.94 92 VAL A O 1
ATOM 729 N N . ARG A 1 93 ? -13.338 -3.844 11.938 1.00 94.62 93 ARG A N 1
ATOM 730 C CA . ARG A 1 93 ? -14.142 -4.252 13.108 1.00 94.62 93 ARG A CA 1
ATOM 731 C C . ARG A 1 93 ? -13.789 -3.461 14.369 1.00 94.62 93 ARG A C 1
ATOM 733 O O . ARG A 1 93 ? -14.680 -3.182 15.164 1.00 94.62 93 ARG A O 1
ATOM 740 N N . GLY A 1 94 ? -12.515 -3.108 14.551 1.00 92.44 94 GLY A N 1
ATOM 741 C CA . GLY A 1 94 ? -12.054 -2.260 15.656 1.00 92.44 94 GLY A CA 1
ATOM 742 C C . GLY A 1 94 ? -12.364 -0.770 15.467 1.00 92.44 94 GLY A C 1
ATOM 743 O O . GLY A 1 94 ? -12.393 -0.013 16.436 1.00 92.44 94 GLY A O 1
ATOM 744 N N . SER A 1 95 ? -12.633 -0.343 14.233 1.00 87.88 95 SER A N 1
ATOM 745 C CA . SER A 1 95 ? -12.953 1.042 13.895 1.00 87.88 95 SER A CA 1
ATOM 746 C C . SER A 1 95 ? -14.437 1.325 14.149 1.00 87.88 95 SER A C 1
ATOM 748 O O . SER A 1 95 ? -15.294 1.065 13.307 1.00 87.88 95 SER A O 1
ATOM 750 N N . SER A 1 96 ? -14.764 1.863 15.323 1.00 80.06 96 SER A N 1
ATOM 751 C CA . SER A 1 96 ? -16.129 2.319 15.627 1.00 80.06 96 SER A CA 1
ATOM 752 C C . SER A 1 96 ? -16.465 3.608 14.863 1.00 80.06 96 SER A C 1
ATOM 754 O O . SER A 1 96 ? -15.583 4.431 14.618 1.00 80.06 96 SER A O 1
ATOM 756 N N . LYS A 1 97 ? -17.742 3.820 14.510 1.00 58.03 97 LYS A N 1
ATOM 757 C CA . LYS A 1 97 ? -18.219 5.153 14.103 1.00 58.03 97 LYS A CA 1
ATOM 758 C C . LYS A 1 97 ? -18.121 6.072 15.326 1.00 58.03 97 LYS A C 1
ATOM 760 O O . LYS A 1 97 ? -18.840 5.830 16.291 1.00 58.03 97 LYS A O 1
ATOM 765 N N . SER A 1 98 ? -17.220 7.055 15.296 1.00 52.56 98 SER A N 1
ATOM 766 C CA . SER A 1 98 ? -17.254 8.188 16.232 1.00 52.56 98 SER A CA 1
ATOM 767 C C . SER A 1 98 ? -18.474 9.055 15.967 1.00 52.56 98 SER A C 1
ATOM 769 O O . SER A 1 98 ? -18.700 9.327 14.762 1.00 52.56 98 SER A O 1
#

Mean predicted aligned error: 5.19 Å

Solvent-accessible surface area (backbone atoms only — not comparable to full-atom values): 5808 Å² total; per-residue (Å²): 112,72,31,82,45,72,24,33,33,29,61,43,92,59,41,91,44,70,62,102,46,61,68,43,78,31,34,28,74,38,69,78,78,77,75,83,67,59,77,91,48,85,82,71,79,43,43,23,24,40,40,78,38,61,34,58,62,74,50,46,31,26,27,46,47,56,91,94,45,72,51,64,60,60,47,74,67,75,38,94,82,42,55,50,62,61,32,46,52,51,42,53,73,70,54,70,90,128

pLDDT: mean 87.86, std 13.13, range [40.72, 97.19]